Protein AF-A0A9E4C5L7-F1 (afdb_monomer)

Foldseek 3Di:
DAEPVQEFAPPHDDPLLVVLLVCVVVPPPDDDDRRGHYDDDRVVRVVVSVVVNVVSNVPHD

Mean predicted aligned error: 1.8 Å

Nearest PDB structures (foldseek):
  6wn6-assembly1_A  TM=9.493E-01  e=2.241E-02  Escherichia coli
  2i8e-assembly1_A  TM=4.136E-01  e=8.193E+00  Saccharolobus solfataricus P2

Structure (mmCIF, N/CA/C/O backbone):
data_AF-A0A9E4C5L7-F1
#
_entry.id   AF-A0A9E4C5L7-F1
#
loop_
_atom_site.group_PDB
_atom_site.id
_atom_site.type_symbol
_atom_site.label_atom_id
_atom_site.label_alt_id
_atom_site.label_comp_id
_atom_site.label_asym_id
_atom_site.label_entity_id
_atom_site.label_seq_id
_atom_site.pdbx_PDB_ins_code
_atom_site.Cartn_x
_atom_site.Cartn_y
_atom_site.Cartn_z
_atom_site.occupancy
_atom_site.B_iso_or_equiv
_atom_site.auth_seq_id
_atom_site.auth_comp_id
_atom_site.auth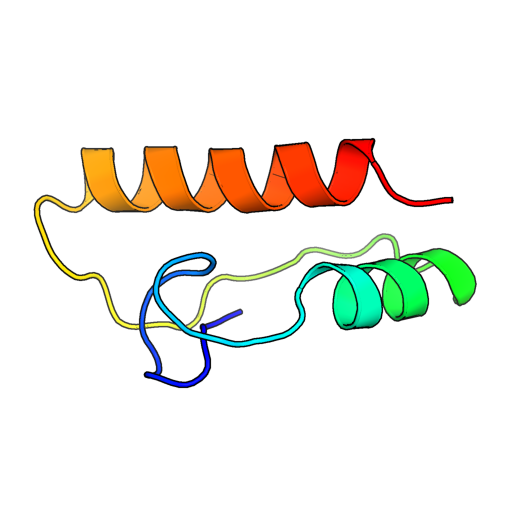_asym_id
_atom_site.auth_atom_id
_atom_site.pdb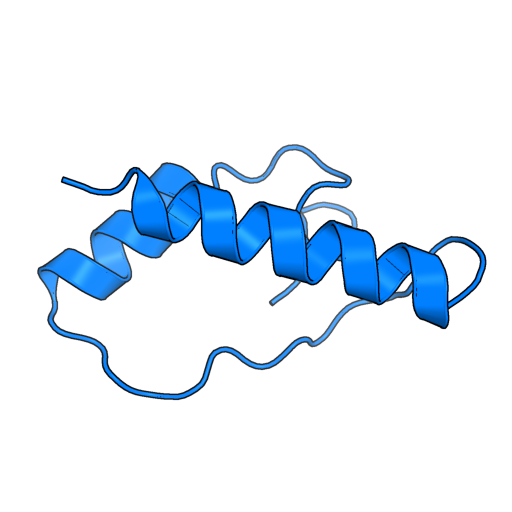x_PDB_model_num
ATOM 1 N N . MET A 1 1 ? 3.469 -5.147 3.908 1.00 96.69 1 MET A N 1
ATOM 2 C CA . MET A 1 1 ? 2.652 -4.831 2.722 1.00 96.69 1 MET A CA 1
ATOM 3 C C . MET A 1 1 ? 3.398 -5.298 1.498 1.00 96.69 1 MET A C 1
ATOM 5 O O . MET A 1 1 ? 4.549 -4.916 1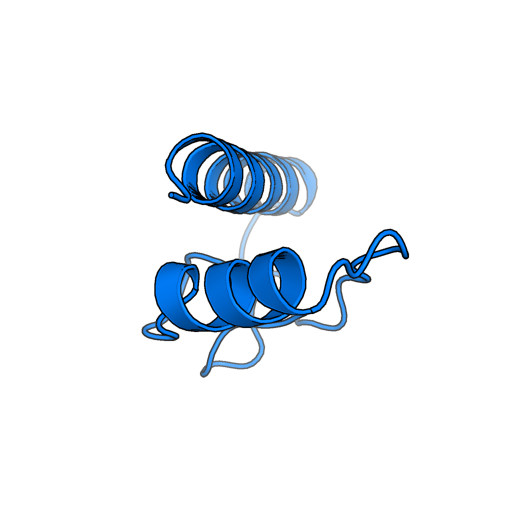.317 1.00 96.69 1 MET A O 1
ATOM 9 N N . ALA A 1 2 ? 2.742 -6.149 0.724 1.00 98.25 2 ALA A N 1
ATOM 10 C CA . ALA A 1 2 ? 3.180 -6.688 -0.553 1.00 98.25 2 ALA A CA 1
ATOM 11 C C . ALA A 1 2 ? 1.922 -7.014 -1.356 1.00 98.25 2 ALA A C 1
ATOM 13 O O . ALA A 1 2 ? 0.887 -7.292 -0.747 1.00 98.25 2 ALA A O 1
ATOM 14 N N . ASP A 1 3 ? 2.014 -6.986 -2.678 1.00 98.25 3 ASP A N 1
ATOM 15 C CA . ASP A 1 3 ? 0.959 -7.492 -3.551 1.00 98.25 3 ASP A CA 1
ATOM 16 C C . ASP A 1 3 ? 0.932 -9.036 -3.576 1.00 98.25 3 ASP A C 1
ATOM 18 O O . ASP A 1 3 ? 1.786 -9.695 -2.969 1.00 98.25 3 ASP A O 1
ATOM 22 N N . ASN A 1 4 ? -0.030 -9.643 -4.280 1.00 97.62 4 ASN A N 1
ATOM 23 C CA . ASN A 1 4 ? -0.199 -11.107 -4.353 1.00 97.62 4 ASN A CA 1
ATOM 24 C C . ASN A 1 4 ? 1.030 -11.809 -4.954 1.00 97.62 4 ASN A C 1
ATOM 26 O O . ASN A 1 4 ? 1.321 -12.956 -4.620 1.00 97.62 4 ASN A O 1
ATOM 30 N N . THR A 1 5 ? 1.786 -11.102 -5.792 1.00 97.44 5 THR A N 1
ATOM 31 C CA . THR A 1 5 ? 3.049 -11.545 -6.401 1.00 97.44 5 THR A CA 1
ATOM 32 C C . THR A 1 5 ? 4.267 -11.385 -5.483 1.00 97.44 5 THR A C 1
ATOM 34 O O . THR A 1 5 ? 5.395 -11.611 -5.916 1.00 97.44 5 THR A O 1
ATOM 37 N N . ARG A 1 6 ? 4.075 -10.977 -4.218 1.00 97.88 6 ARG A N 1
ATOM 38 C CA . ARG A 1 6 ? 5.131 -10.554 -3.275 1.00 97.88 6 ARG A CA 1
ATOM 39 C C . ARG A 1 6 ? 5.941 -9.341 -3.752 1.00 97.88 6 ARG A C 1
ATOM 41 O O . ARG A 1 6 ? 6.958 -9.044 -3.130 1.00 97.88 6 ARG A O 1
ATOM 48 N N . MET A 1 7 ? 5.491 -8.617 -4.777 1.00 98.31 7 MET A N 1
ATOM 49 C CA . MET A 1 7 ? 6.092 -7.354 -5.228 1.00 98.31 7 MET A CA 1
ATOM 50 C C . MET A 1 7 ? 5.407 -6.142 -4.588 1.00 98.31 7 MET A C 1
ATOM 52 O O . MET A 1 7 ? 4.530 -6.289 -3.731 1.00 98.31 7 MET A O 1
ATOM 56 N N . GLN A 1 8 ? 5.857 -4.934 -4.925 1.00 98.44 8 GLN A N 1
ATOM 57 C CA . GLN A 1 8 ? 5.338 -3.702 -4.342 1.00 98.44 8 GLN A CA 1
ATOM 58 C C . GLN A 1 8 ? 3.826 -3.508 -4.605 1.00 98.44 8 GLN A C 1
ATOM 60 O O . GLN A 1 8 ? 3.363 -3.811 -5.705 1.00 98.44 8 GLN A O 1
ATOM 65 N N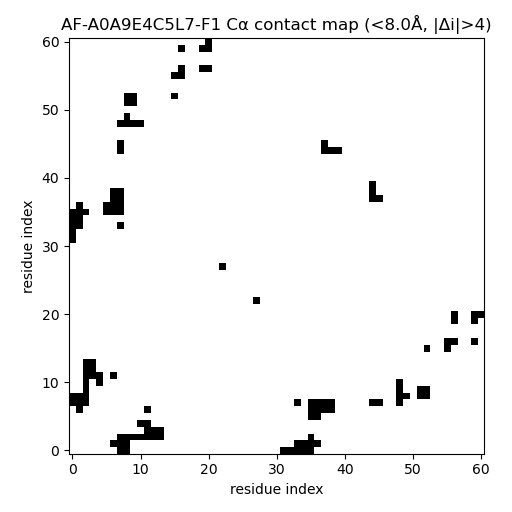 . PRO A 1 9 ? 3.05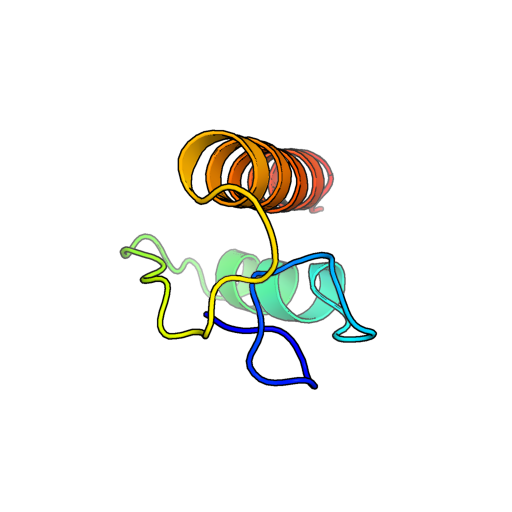0 -2.992 -3.630 1.00 98.56 9 PRO A N 1
ATOM 66 C CA . PRO A 1 9 ? 1.626 -2.677 -3.788 1.00 98.56 9 PRO A CA 1
ATOM 67 C C . PRO A 1 9 ? 1.280 -1.963 -5.102 1.00 98.56 9 PRO A C 1
ATOM 69 O O . PRO A 1 9 ? 1.953 -0.995 -5.472 1.00 98.56 9 PRO A O 1
ATOM 72 N N . GLY A 1 10 ? 0.216 -2.412 -5.771 1.00 97.81 10 GLY A N 1
ATOM 73 C CA . GLY A 1 10 ? -0.274 -1.843 -7.031 1.00 97.81 10 GLY A CA 1
ATOM 74 C C . GLY A 1 10 ? 0.351 -2.463 -8.283 1.00 97.81 10 GLY A C 1
ATOM 75 O O . GLY A 1 10 ? 0.221 -1.902 -9.367 1.00 97.81 10 GLY A O 1
ATOM 76 N N . THR A 1 11 ? 1.052 -3.593 -8.144 1.00 98.06 11 THR A N 1
ATOM 77 C CA . THR A 1 11 ? 1.651 -4.335 -9.274 1.00 98.06 11 THR A CA 1
ATOM 78 C C . THR A 1 11 ? 1.032 -5.709 -9.501 1.00 98.06 11 THR A C 1
ATOM 80 O O . THR A 1 11 ? 1.412 -6.401 -10.442 1.00 98.06 11 THR A O 1
ATOM 83 N N . GLY A 1 12 ? 0.088 -6.104 -8.649 1.00 96.81 12 GLY A N 1
ATOM 84 C CA . GLY A 1 12 ? -0.652 -7.351 -8.761 1.00 96.81 12 GLY A CA 1
ATOM 85 C C . GLY A 1 12 ? -2.157 -7.125 -8.661 1.00 96.81 12 GLY A C 1
ATOM 86 O O . GLY A 1 12 ? -2.662 -6.072 -9.046 1.00 96.81 12 GLY A O 1
ATOM 87 N N . ASP A 1 13 ? -2.855 -8.126 -8.129 1.00 97.69 13 ASP A N 1
ATOM 88 C CA . ASP A 1 13 ? -4.321 -8.207 -8.129 1.00 97.69 13 ASP A CA 1
ATOM 89 C C . ASP A 1 13 ? -4.931 -8.214 -6.713 1.00 97.69 13 ASP A C 1
ATOM 91 O O . ASP A 1 13 ? -6.090 -8.598 -6.542 1.00 97.69 13 ASP A O 1
ATOM 95 N N . ILE A 1 14 ? -4.181 -7.836 -5.666 1.00 97.56 14 ILE A N 1
ATOM 96 C CA . ILE A 1 14 ? -4.786 -7.659 -4.335 1.00 97.56 14 ILE A CA 1
ATOM 97 C C . ILE A 1 14 ? -5.854 -6.561 -4.390 1.00 97.56 14 ILE A C 1
ATOM 99 O O . ILE A 1 14 ? -5.608 -5.450 -4.859 1.00 97.56 14 ILE A O 1
ATOM 103 N N . ASP A 1 15 ? -7.021 -6.840 -3.804 1.00 98.25 15 ASP A N 1
ATOM 104 C CA . ASP A 1 15 ? -8.021 -5.813 -3.516 1.00 98.25 15 ASP A CA 1
ATOM 105 C C . ASP A 1 15 ? -7.563 -4.934 -2.339 1.00 98.25 15 ASP A C 1
ATOM 107 O O . ASP A 1 15 ? -7.895 -5.146 -1.167 1.00 98.25 15 ASP A O 1
ATOM 111 N N . TRP A 1 16 ? -6.745 -3.936 -2.668 1.00 98.31 16 TRP A N 1
ATOM 112 C CA . TRP A 1 16 ? -6.194 -2.989 -1.704 1.00 98.31 16 TRP A CA 1
ATOM 113 C C . TRP A 1 16 ? -7.265 -2.119 -1.054 1.00 98.31 16 TRP A C 1
ATOM 115 O O . TRP A 1 16 ? -7.127 -1.775 0.121 1.00 98.31 16 TRP A O 1
ATOM 125 N N . ARG A 1 17 ? -8.337 -1.778 -1.780 1.00 98.38 17 ARG A N 1
ATOM 126 C CA . ARG A 1 17 ? -9.415 -0.944 -1.241 1.00 98.38 17 ARG A CA 1
ATOM 127 C C . ARG A 1 17 ? -10.124 -1.680 -0.111 1.00 98.38 17 ARG A C 1
ATOM 129 O O . ARG A 1 17 ? -10.254 -1.109 0.967 1.00 98.38 17 ARG A O 1
ATOM 136 N N . ALA A 1 18 ? -10.513 -2.938 -0.320 1.00 98.44 18 ALA A N 1
ATOM 137 C CA . ALA A 1 18 ? -11.184 -3.730 0.709 1.00 98.44 18 ALA A CA 1
ATOM 138 C C . ALA A 1 18 ? -10.311 -3.912 1.963 1.00 98.44 18 ALA A C 1
ATOM 140 O O . ALA A 1 18 ? -10.775 -3.695 3.084 1.00 98.44 18 ALA A O 1
ATOM 141 N N . GLY A 1 19 ? -9.029 -4.254 1.787 1.00 98.12 19 GLY A N 1
ATOM 142 C CA . GLY A 1 19 ? -8.102 -4.439 2.908 1.00 98.12 19 GLY A CA 1
ATOM 143 C C . GLY A 1 19 ? -7.853 -3.157 3.711 1.00 98.12 19 GLY A C 1
ATOM 144 O O . GLY A 1 19 ? -7.872 -3.179 4.942 1.00 98.12 19 GLY A O 1
ATOM 145 N N . LEU A 1 20 ? -7.648 -2.026 3.028 1.00 98.56 20 LEU A N 1
ATOM 146 C CA . LEU A 1 20 ? -7.422 -0.735 3.683 1.00 98.56 20 LEU A CA 1
ATOM 147 C C . LEU A 1 20 ? -8.705 -0.170 4.313 1.00 98.56 20 LEU A C 1
ATOM 149 O O . LEU A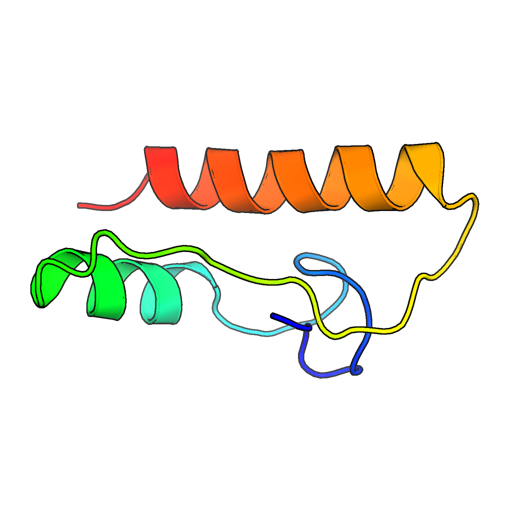 1 20 ? -8.620 0.422 5.389 1.00 98.56 20 LEU A O 1
ATOM 153 N N . GLN A 1 21 ? -9.880 -0.394 3.709 1.00 98.75 21 GLN A N 1
ATOM 154 C CA . GLN A 1 21 ? -11.170 -0.033 4.310 1.00 98.75 21 GLN A CA 1
ATOM 155 C C . GLN A 1 21 ? -11.373 -0.774 5.631 1.00 98.75 21 GLN A C 1
ATOM 157 O O . GLN A 1 21 ? -11.651 -0.142 6.641 1.00 98.75 21 GLN A O 1
ATOM 162 N N . ALA A 1 22 ? -11.121 -2.085 5.669 1.00 98.62 22 ALA A N 1
ATOM 163 C CA . ALA A 1 22 ? -11.254 -2.857 6.902 1.00 98.62 22 ALA A CA 1
ATOM 164 C C . ALA A 1 22 ? -10.343 -2.333 8.030 1.00 98.62 22 ALA A C 1
ATOM 166 O O . ALA A 1 22 ? -10.756 -2.284 9.187 1.00 98.62 22 ALA A O 1
ATOM 167 N N . LEU A 1 23 ? -9.116 -1.899 7.708 1.00 98.56 23 LEU A N 1
ATOM 168 C CA . LEU A 1 23 ? -8.224 -1.256 8.682 1.00 98.56 23 LEU A CA 1
ATOM 169 C C . LEU A 1 23 ? -8.767 0.098 9.167 1.00 98.56 23 LEU A C 1
ATOM 171 O O . LEU A 1 23 ? -8.673 0.397 10.360 1.00 98.56 23 LEU A O 1
ATOM 175 N N . LYS A 1 24 ? -9.345 0.903 8.265 1.00 98.25 24 LYS A N 1
ATOM 176 C CA . LYS A 1 24 ? -10.003 2.176 8.603 1.00 98.25 24 LYS A CA 1
ATOM 177 C C . LYS A 1 24 ? -11.207 1.950 9.520 1.00 98.25 24 LYS A C 1
ATOM 179 O O . LYS A 1 24 ? -11.309 2.624 10.542 1.00 98.25 24 LYS A O 1
ATOM 184 N N . ASP A 1 25 ? -12.054 0.974 9.204 1.00 98.69 25 ASP A N 1
ATOM 185 C CA . ASP A 1 25 ? -13.290 0.663 9.934 1.00 98.69 25 ASP A CA 1
ATOM 186 C C . ASP A 1 25 ? -13.025 0.270 11.394 1.00 98.69 25 ASP A C 1
ATOM 188 O O . ASP A 1 25 ? -13.801 0.613 12.286 1.00 98.69 25 ASP A O 1
ATOM 192 N N . ILE A 1 26 ? -11.903 -0.407 11.662 1.00 98.56 26 ILE A N 1
ATOM 193 C CA . ILE A 1 26 ? -11.490 -0.766 13.029 1.00 98.56 26 ILE A CA 1
ATOM 194 C C . ILE A 1 26 ? -10.664 0.327 13.728 1.00 98.56 26 ILE A C 1
ATOM 196 O O . ILE A 1 26 ? -10.223 0.131 14.860 1.00 98.56 26 ILE A O 1
ATOM 200 N N . GLY A 1 27 ? -10.418 1.464 13.069 1.00 98.19 27 GLY A N 1
ATOM 201 C CA . GLY A 1 27 ? -9.662 2.586 13.628 1.00 98.19 27 GLY A CA 1
ATOM 202 C C . GLY A 1 27 ? -8.151 2.351 13.737 1.00 98.19 27 GLY A C 1
ATOM 203 O O . GLY A 1 27 ? -7.506 2.914 14.625 1.00 98.19 27 GLY A O 1
ATOM 204 N N . PHE A 1 28 ? -7.558 1.526 12.867 1.00 98.25 28 PHE A N 1
ATOM 205 C CA . PHE A 1 28 ? -6.111 1.307 12.866 1.00 98.25 28 PHE A CA 1
ATOM 206 C C . PHE A 1 28 ? -5.353 2.592 12.486 1.00 98.25 28 PHE A C 1
ATOM 208 O O . PHE A 1 28 ? -5.541 3.147 11.407 1.00 98.25 28 PHE A O 1
ATOM 215 N N . SER A 1 29 ? -4.451 3.041 13.362 1.00 96.94 29 SER A N 1
ATOM 216 C CA . SER A 1 29 ? -3.648 4.267 13.195 1.00 96.94 29 SER A CA 1
ATOM 217 C C . SER A 1 29 ? -2.134 4.019 13.212 1.00 96.94 29 SER A C 1
ATOM 219 O O . SER A 1 29 ? -1.340 4.957 13.294 1.00 96.94 29 SER A O 1
ATOM 221 N N . GLY A 1 30 ? -1.724 2.748 13.156 1.00 97.75 30 GLY A N 1
ATOM 222 C CA . GLY A 1 30 ? -0.321 2.346 13.136 1.00 97.75 30 GLY A CA 1
ATOM 223 C C . GLY A 1 30 ? 0.337 2.488 11.761 1.00 97.75 30 GLY A C 1
ATOM 224 O O . GLY A 1 30 ? -0.256 2.947 10.786 1.00 97.75 30 GLY A O 1
ATOM 225 N N . TYR A 1 31 ? 1.594 2.051 11.677 1.00 97.75 31 TYR A N 1
ATOM 226 C CA . TYR A 1 31 ? 2.352 2.072 10.428 1.00 97.75 31 TYR A CA 1
ATOM 227 C C . TYR A 1 31 ? 2.007 0.892 9.520 1.00 97.75 31 TYR A C 1
ATOM 229 O O . TYR A 1 31 ? 1.884 -0.248 9.967 1.00 97.75 31 TYR A O 1
ATOM 237 N N . LEU A 1 32 ? 1.962 1.167 8.218 1.00 97.31 32 LEU A N 1
ATOM 238 C CA . LEU A 1 32 ? 1.924 0.157 7.170 1.00 97.31 32 LEU A CA 1
ATOM 239 C C . LEU A 1 32 ? 3.341 -0.055 6.617 1.00 97.31 32 LEU A C 1
ATOM 241 O O . LEU A 1 32 ? 3.846 0.760 5.847 1.00 97.31 32 LEU A O 1
ATOM 245 N N . ALA A 1 33 ? 4.006 -1.136 7.022 1.00 97.81 33 ALA A N 1
ATOM 246 C CA . ALA A 1 33 ? 5.365 -1.446 6.571 1.00 97.81 33 ALA A CA 1
ATOM 247 C C . ALA A 1 33 ? 5.357 -2.155 5.211 1.00 97.81 33 ALA A C 1
ATOM 249 O O . ALA A 1 33 ? 4.531 -3.036 4.987 1.00 97.81 33 ALA A O 1
ATOM 250 N N . TYR A 1 34 ? 6.288 -1.823 4.318 1.00 97.81 34 TYR A N 1
ATOM 251 C CA . TYR A 1 34 ? 6.512 -2.565 3.073 1.00 97.81 34 TYR A CA 1
ATOM 252 C C . TYR A 1 34 ? 7.410 -3.776 3.360 1.00 97.81 34 TYR A C 1
ATOM 254 O O . TYR A 1 34 ? 8.486 -3.627 3.928 1.00 97.81 34 TYR A O 1
ATOM 262 N N . GLU A 1 35 ? 6.956 -4.970 2.986 1.00 98.12 35 GLU A N 1
ATOM 263 C CA . GLU A 1 35 ? 7.699 -6.232 3.133 1.00 98.12 35 GLU A CA 1
ATOM 264 C C . GLU A 1 35 ? 7.509 -7.033 1.844 1.00 98.12 35 GLU A C 1
ATOM 266 O O . GLU A 1 35 ? 6.768 -8.013 1.789 1.00 98.12 35 GLU A O 1
ATOM 271 N N . CYS A 1 36 ? 8.106 -6.527 0.770 1.00 98.19 36 CYS A N 1
ATOM 272 C CA . CYS A 1 36 ? 7.914 -7.007 -0.589 1.00 98.19 36 CYS A CA 1
ATOM 273 C C . CYS A 1 36 ? 9.227 -6.953 -1.374 1.00 98.19 36 CYS A C 1
ATOM 275 O O . CYS A 1 36 ? 10.165 -6.248 -0.997 1.00 98.19 36 CYS A O 1
ATOM 277 N N . GLY A 1 37 ? 9.282 -7.688 -2.481 1.00 98.38 37 GLY A N 1
ATOM 278 C CA . GLY A 1 37 ? 10.257 -7.451 -3.534 1.00 98.38 37 GLY A CA 1
ATOM 279 C C . GLY A 1 37 ? 10.000 -6.114 -4.228 1.00 98.38 37 GLY A C 1
ATOM 280 O O . GLY A 1 37 ? 8.915 -5.540 -4.112 1.00 98.38 37 GLY A O 1
ATOM 281 N N . ILE A 1 38 ? 11.022 -5.629 -4.932 1.00 98.19 38 ILE A N 1
ATOM 282 C CA . ILE A 1 38 ? 10.962 -4.418 -5.747 1.00 98.19 38 ILE A CA 1
ATOM 283 C C . ILE A 1 38 ? 11.315 -4.792 -7.180 1.00 98.19 38 ILE A C 1
ATOM 285 O O . ILE A 1 38 ? 12.423 -5.259 -7.440 1.00 98.19 38 ILE A O 1
ATOM 289 N N . GLU A 1 39 ? 10.374 -4.583 -8.096 1.00 96.75 39 GLU A N 1
ATOM 290 C CA . GLU A 1 39 ? 10.593 -4.768 -9.530 1.00 96.75 39 GLU A CA 1
ATOM 291 C C . GLU A 1 39 ? 10.819 -3.420 -10.231 1.00 96.75 39 GLU A C 1
ATOM 293 O O . GLU A 1 39 ? 10.005 -2.501 -10.112 1.00 96.75 39 GLU A O 1
ATOM 298 N N . GLY A 1 40 ? 11.922 -3.318 -10.981 1.00 96.94 40 GLY A N 1
ATOM 299 C CA . GLY A 1 40 ? 12.338 -2.106 -11.690 1.00 96.94 40 GLY A CA 1
ATOM 300 C C . GLY A 1 40 ? 13.309 -1.224 -10.898 1.00 96.94 40 GLY A C 1
ATOM 301 O O . GLY A 1 40 ? 13.934 -1.666 -9.936 1.00 96.94 40 GLY A O 1
ATOM 302 N N . GLU A 1 41 ? 13.458 0.031 -11.332 1.00 98.38 41 GLU A N 1
ATOM 303 C CA . GLU A 1 41 ? 14.314 1.015 -10.656 1.00 98.38 41 GLU A CA 1
ATOM 304 C C . GLU A 1 41 ? 13.727 1.361 -9.271 1.00 98.38 41 GLU A C 1
ATOM 306 O O . GLU A 1 41 ? 12.589 1.849 -9.206 1.00 98.38 41 GLU A O 1
ATOM 311 N N . PRO A 1 42 ? 14.443 1.117 -8.153 1.00 97.56 42 PRO A N 1
ATOM 312 C CA . PRO A 1 42 ? 13.836 1.141 -6.823 1.00 97.56 42 PRO A CA 1
ATOM 313 C C . PRO A 1 42 ? 13.168 2.460 -6.442 1.00 97.56 42 PRO A C 1
ATOM 315 O O . PRO A 1 42 ? 12.101 2.459 -5.825 1.00 97.56 42 PRO A O 1
ATOM 318 N N . LYS A 1 43 ? 13.773 3.593 -6.813 1.00 98.00 43 LYS A N 1
ATOM 319 C CA . LYS A 1 43 ? 13.238 4.914 -6.464 1.00 98.00 43 LYS A CA 1
ATOM 320 C C . LYS A 1 43 ? 11.900 5.170 -7.153 1.00 98.00 43 LYS A C 1
ATOM 322 O O . LYS A 1 43 ? 10.961 5.649 -6.515 1.00 98.00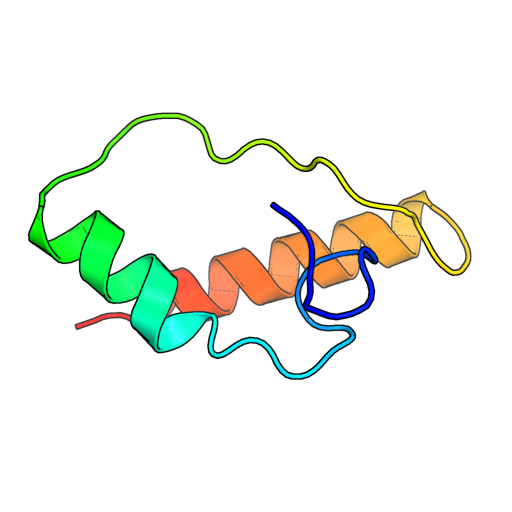 43 LYS A O 1
ATOM 327 N N . ASP A 1 44 ? 11.806 4.827 -8.429 1.00 98.56 44 ASP A N 1
ATOM 328 C CA . ASP A 1 44 ? 10.603 5.044 -9.226 1.00 98.56 44 ASP A CA 1
ATOM 329 C C . ASP A 1 44 ? 9.503 4.055 -8.833 1.00 98.56 44 ASP A C 1
ATOM 331 O O . ASP A 1 44 ? 8.348 4.451 -8.662 1.00 98.56 44 ASP A O 1
ATOM 335 N N . ALA A 1 45 ? 9.863 2.78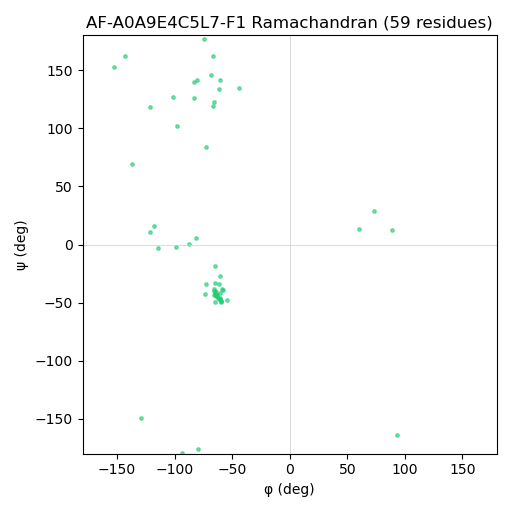3 -8.631 1.00 98.38 45 ALA A N 1
ATOM 336 C CA . ALA A 1 45 ? 8.943 1.727 -8.218 1.00 98.38 45 ALA A CA 1
ATOM 337 C C . ALA A 1 45 ? 8.289 2.040 -6.864 1.00 98.38 45 ALA A C 1
ATOM 339 O O . ALA A 1 45 ? 7.062 2.006 -6.741 1.00 98.38 45 ALA A O 1
ATOM 340 N N . LEU A 1 46 ? 9.090 2.417 -5.862 1.00 98.19 46 LEU A N 1
ATOM 341 C CA . LEU A 1 46 ? 8.580 2.792 -4.543 1.00 98.19 46 LEU A CA 1
ATOM 342 C C . LEU A 1 46 ? 7.749 4.076 -4.591 1.00 98.19 46 LEU A C 1
ATOM 344 O O . LEU A 1 46 ? 6.718 4.151 -3.929 1.00 98.19 46 LEU A O 1
ATOM 348 N N . THR A 1 47 ? 8.152 5.064 -5.396 1.00 98.44 47 THR A N 1
ATOM 349 C CA . THR A 1 47 ? 7.387 6.311 -5.560 1.00 98.44 47 THR A CA 1
ATOM 350 C C . THR A 1 47 ? 5.984 6.027 -6.096 1.00 98.44 47 THR A C 1
ATOM 352 O O . THR A 1 47 ? 4.999 6.472 -5.505 1.00 98.44 47 THR A O 1
ATOM 355 N N . LYS A 1 48 ? 5.884 5.227 -7.165 1.00 98.62 48 LYS A N 1
ATOM 356 C CA . LYS A 1 48 ? 4.602 4.821 -7.761 1.00 98.62 48 LYS A CA 1
ATOM 357 C C . LYS A 1 48 ? 3.755 3.997 -6.795 1.00 98.62 48 LYS A C 1
ATOM 359 O O . LYS A 1 48 ? 2.565 4.255 -6.654 1.00 98.62 48 LYS A O 1
ATOM 364 N N . SER A 1 49 ? 4.367 3.039 -6.101 1.00 98.62 49 SER A N 1
ATOM 365 C CA . SER A 1 49 ? 3.656 2.168 -5.163 1.00 98.62 49 SER A CA 1
ATOM 366 C C . SER A 1 49 ? 3.097 2.941 -3.960 1.00 98.62 49 SER A C 1
ATOM 368 O O . SER A 1 49 ? 1.928 2.792 -3.603 1.00 98.62 49 SER A O 1
ATOM 370 N N . VAL A 1 50 ? 3.878 3.865 -3.388 1.00 98.38 50 VAL A N 1
ATOM 371 C CA . VAL A 1 50 ? 3.403 4.742 -2.306 1.00 98.38 50 VAL A CA 1
ATOM 372 C C . VAL A 1 50 ? 2.292 5.671 -2.794 1.00 98.38 50 VAL A C 1
ATOM 374 O O . VAL A 1 50 ? 1.323 5.882 -2.064 1.00 98.38 50 VAL A O 1
ATOM 377 N N . GLN A 1 51 ? 2.400 6.212 -4.011 1.00 98.75 51 GLN A N 1
ATOM 378 C CA . GLN A 1 51 ? 1.336 7.017 -4.608 1.00 98.75 51 GLN A CA 1
ATOM 379 C C . GLN A 1 51 ? 0.033 6.213 -4.736 1.00 98.75 51 GLN A C 1
ATOM 381 O O . GLN A 1 51 ? -0.995 6.672 -4.244 1.00 98.75 51 GLN A O 1
ATOM 386 N N . PHE A 1 52 ? 0.093 4.995 -5.282 1.00 98.62 52 PHE A N 1
ATOM 387 C CA . PHE A 1 52 ? -1.054 4.089 -5.393 1.00 98.62 52 PHE A CA 1
ATOM 388 C C . PHE A 1 52 ? -1.737 3.832 -4.036 1.00 98.62 52 PHE A C 1
ATOM 390 O O . PHE A 1 52 ? -2.956 3.973 -3.912 1.00 98.62 52 PHE A O 1
ATOM 397 N N . VAL A 1 53 ? -0.963 3.520 -2.986 1.00 98.50 53 VAL A N 1
ATOM 398 C CA . VAL A 1 53 ? -1.522 3.301 -1.639 1.00 98.50 53 VAL A CA 1
ATOM 399 C C . VAL A 1 53 ? -2.186 4.575 -1.104 1.00 98.50 53 VAL A C 1
ATOM 401 O O . VAL A 1 53 ? -3.286 4.510 -0.560 1.00 98.50 53 VAL A O 1
ATOM 404 N N . ARG A 1 54 ? -1.559 5.747 -1.275 1.00 98.50 54 ARG A N 1
ATOM 405 C CA . ARG A 1 54 ? -2.121 7.031 -0.815 1.00 98.50 54 ARG A CA 1
ATOM 406 C C . ARG A 1 54 ? -3.416 7.392 -1.534 1.00 98.50 54 ARG A C 1
ATOM 408 O O . ARG A 1 54 ? -4.352 7.845 -0.883 1.00 98.50 54 ARG A O 1
ATOM 415 N N . GLU A 1 55 ? -3.466 7.202 -2.848 1.00 98.75 55 GLU A N 1
ATOM 416 C CA . GLU A 1 55 ? -4.663 7.447 -3.655 1.00 98.75 55 GLU A CA 1
ATOM 417 C C . GLU A 1 55 ? -5.796 6.496 -3.263 1.00 98.75 55 GLU A C 1
ATOM 419 O O . GLU A 1 55 ? -6.929 6.942 -3.104 1.00 98.75 55 GLU A O 1
ATOM 424 N N . THR A 1 56 ? -5.483 5.222 -3.006 1.00 98.56 56 THR A N 1
ATOM 425 C CA . THR A 1 56 ? -6.465 4.245 -2.513 1.00 98.56 56 THR A CA 1
ATOM 426 C C . THR A 1 56 ? -7.035 4.672 -1.158 1.00 98.56 56 THR A C 1
ATOM 428 O O . THR A 1 56 ? -8.252 4.701 -0.995 1.00 98.56 56 THR A O 1
ATOM 431 N N . ILE A 1 57 ? -6.177 5.078 -0.209 1.00 98.19 57 ILE A N 1
ATOM 432 C CA . ILE A 1 57 ? -6.596 5.572 1.116 1.00 98.19 57 ILE A CA 1
ATOM 433 C C . ILE A 1 57 ? -7.487 6.815 0.997 1.00 98.19 57 ILE A C 1
ATOM 435 O O . ILE A 1 57 ? -8.488 6.926 1.702 1.00 98.19 57 ILE A O 1
ATOM 439 N N . ALA A 1 58 ? -7.147 7.748 0.105 1.00 98.25 58 ALA A N 1
ATOM 440 C CA . ALA A 1 58 ? -7.907 8.982 -0.090 1.00 98.25 58 ALA A CA 1
ATOM 441 C C . ALA A 1 58 ? -9.330 8.748 -0.628 1.00 98.25 58 ALA A C 1
ATOM 443 O O . ALA A 1 58 ? -10.169 9.639 -0.523 1.00 98.25 58 ALA A O 1
ATOM 444 N N . GLN A 1 59 ? -9.600 7.573 -1.201 1.00 97.50 59 GLN A N 1
ATOM 445 C CA . GLN A 1 59 ? -10.900 7.213 -1.765 1.00 97.50 59 GLN A CA 1
ATOM 446 C C . GLN A 1 59 ? -11.758 6.353 -0.824 1.00 97.50 59 GLN A C 1
ATOM 448 O O . GLN A 1 59 ? -12.861 5.988 -1.226 1.00 97.50 59 GLN A O 1
ATOM 453 N N . LEU A 1 60 ? -11.267 5.979 0.364 1.00 97.94 60 LEU A N 1
ATOM 454 C CA . LEU A 1 60 ? -11.995 5.145 1.332 1.00 97.94 60 LEU A CA 1
ATOM 455 C C . LEU A 1 60 ? -13.195 5.883 1.942 1.00 97.94 60 LEU A C 1
ATOM 457 O O . LEU A 1 60 ? -13.094 7.077 2.233 1.00 97.94 60 LEU A O 1
ATOM 461 N N . ASP A 1 61 ? -14.267 5.141 2.223 1.00 93.62 61 ASP A N 1
ATOM 462 C CA . ASP A 1 61 ? -15.543 5.630 2.777 1.00 93.62 61 ASP A CA 1
ATOM 463 C C . ASP A 1 61 ? -15.423 5.962 4.264 1.00 93.62 61 ASP A C 1
ATOM 465 O O . ASP A 1 61 ? -14.840 5.131 5.000 1.00 93.62 61 ASP A O 1
#

pLDDT: mean 98.03, std 0.77, range [93.62, 98.75]

Solvent-accessible surface area (backbone atoms only — not comparable to full-atom values): 3717 Å² total; per-residue (Å²): 76,44,20,77,79,41,27,44,46,85,75,55,79,59,67,57,60,63,58,52,40,56,40,52,76,75,64,65,81,77,87,86,58,80,66,47,48,78,73,73,62,64,72,63,42,51,51,53,25,54,48,47,54,53,56,47,60,74,69,5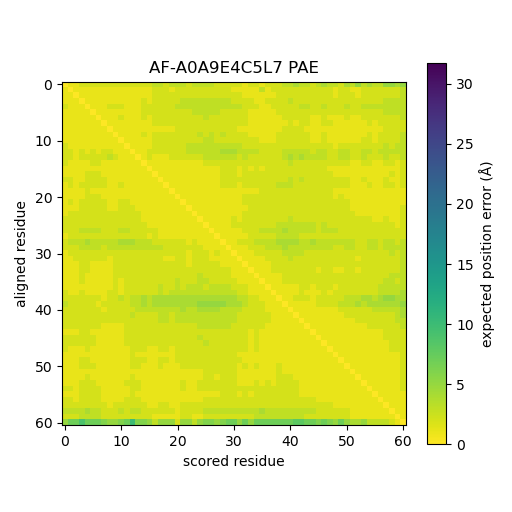5,133

Secondary structure (DSSP, 8-state):
---TTSSSTTSS---HHHHHHHHHHTT--S-----S---SSHHHHHHHHHHHHHHHHHT--

Sequence (61 aa):
MADNTRMQPGTGDIDWRAGLQALKDIGFSGYLAYECGIEGEPKDALTKSVQFVRETIAQLD

Radius of gyration: 11.56 Å; Cα contacts (8 Å, |Δi|>4): 65; chains: 1; bounding box: 30×20×25 Å